Protein AF-A0A379C3P7-F1 (afdb_monomer)

Solvent-ac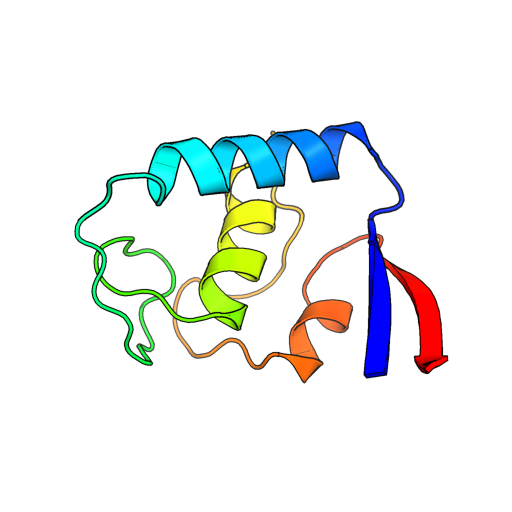cessible surface area (backbone atoms only — not comparable to full-atom values): 4949 Å² total; per-residue (Å²): 87,82,42,72,42,59,75,47,65,66,49,50,49,30,12,50,52,38,41,45,73,66,52,61,92,46,87,46,42,85,43,94,58,46,57,57,73,57,73,60,47,36,40,80,39,47,50,57,46,42,14,31,33,69,30,28,101,56,69,38,36,63,81,72,58,60,47,79,59,53,72,84,51,44,70,81,33,33,58,67,58,39,81,75,50,72,101

Mean predicted aligned error: 4.54 Å

InterPro domains:
  IPR038765 Papain-like cysteine peptidase superfamily [SSF54001] (2-56)

Foldseek 3Di:
DWDKDAPDPLLVVLLVVVLCVLPVVDCADDDWFQQLPDSNHDYDQSSSQVSQQPRDPHRQFDDDSGGGGDPVCSVVGGHRMDTDDDD

Radius of gyration: 12.55 Å; Cα contacts (8 Å, |Δi|>4): 135; chains: 1; bounding box: 29×31×26 Å

Secondary structure (DSSP, 8-state):
-EEEEES-HHHHHHHHHHHHHHHTT---EE---SBSS-SSEE-HHHHHHHHHHHSSSS--B-S-SBS---TTTHHHHBTTEEEEEE-

Nearest PDB structures (foldseek):
  2if6-assembly2_B  TM=6.787E-01  e=4.764E-02  Escherichia coli O157:H7

pLDDT: mean 88.1, std 5.52, range [57.03, 95.19]

Organism: NCBI:txid33031

Sequence (87 aa):
MKVYRHNSSTVANAAANWAVNTYSGSNAEYKITGNLASTDVTYCSKLVWQAYYYGPSSHQANGPTIGYRLPYDLPDTIHSLSYKHTY

Structure (mmCIF, N/CA/C/O backbone):
data_AF-A0A379C3P7-F1
#
_entry.id   AF-A0A379C3P7-F1
#
loop_
_atom_site.group_PDB
_atom_site.id
_atom_site.type_symbol
_atom_site.label_atom_id
_atom_site.label_alt_id
_atom_site.label_comp_id
_atom_site.label_asym_id
_atom_site.label_entity_id
_atom_site.label_seq_id
_atom_site.pdbx_PDB_ins_code
_atom_site.Cartn_x
_atom_site.Cartn_y
_atom_site.Cartn_z
_atom_site.occupancy
_atom_site.B_iso_or_equiv
_atom_site.auth_seq_id
_atom_site.auth_comp_id
_atom_site.auth_asym_id
_atom_site.auth_atom_id
_atom_site.pdbx_PDB_model_num
ATOM 1 N N . MET A 1 1 ? -0.661 -19.777 5.321 1.00 72.94 1 MET A N 1
ATOM 2 C CA . MET A 1 1 ? -0.425 -18.305 5.242 1.00 72.94 1 MET A CA 1
ATOM 3 C C . MET A 1 1 ? 0.583 -18.019 4.137 1.00 72.94 1 MET A C 1
ATOM 5 O O . MET A 1 1 ? 1.631 -18.638 4.172 1.00 72.94 1 MET A O 1
ATOM 9 N N . LYS A 1 2 ? 0.307 -17.117 3.182 1.00 84.19 2 LYS A N 1
ATOM 10 C CA . LYS A 1 2 ? 1.250 -16.774 2.093 1.00 84.19 2 LYS A CA 1
ATOM 11 C C . LYS A 1 2 ? 2.020 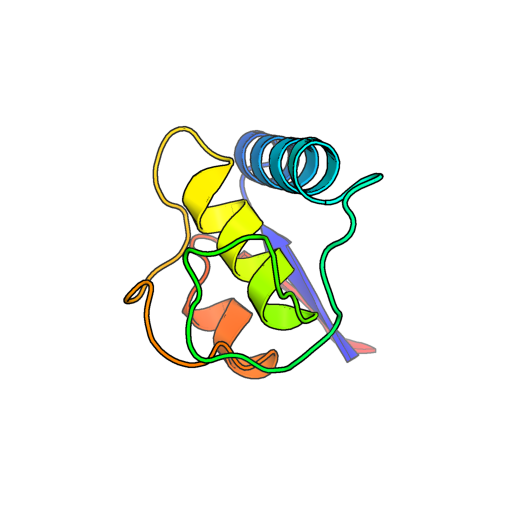-15.491 2.418 1.00 84.19 2 LYS A C 1
ATOM 13 O O . LYS A 1 2 ? 1.409 -14.518 2.853 1.00 84.19 2 LYS A O 1
ATOM 18 N N . VAL A 1 3 ? 3.331 -15.474 2.178 1.00 85.38 3 VAL A N 1
ATOM 19 C CA . VAL A 1 3 ? 4.195 -14.297 2.375 1.00 85.38 3 VAL A CA 1
ATOM 20 C C . VAL A 1 3 ? 4.740 -13.814 1.036 1.00 85.38 3 VAL A C 1
ATOM 22 O O . VAL A 1 3 ? 5.343 -14.585 0.286 1.00 85.38 3 VAL A O 1
ATOM 25 N N . TYR A 1 4 ? 4.572 -12.521 0.770 1.00 87.94 4 TYR A N 1
ATOM 26 C CA . TYR A 1 4 ? 5.082 -11.829 -0.412 1.00 87.94 4 TYR A CA 1
ATOM 27 C C . TYR A 1 4 ? 6.057 -10.735 0.020 1.00 87.94 4 TYR A C 1
ATOM 29 O O . TYR A 1 4 ? 5.866 -10.099 1.058 1.00 87.94 4 TYR A O 1
ATOM 37 N N . ARG A 1 5 ? 7.110 -10.508 -0.768 1.00 88.06 5 ARG A N 1
ATOM 38 C CA . ARG A 1 5 ? 8.085 -9.440 -0.523 1.00 88.06 5 ARG A CA 1
ATOM 39 C C . ARG A 1 5 ? 8.360 -8.688 -1.814 1.00 88.06 5 ARG A C 1
ATOM 41 O O . ARG A 1 5 ? 8.573 -9.312 -2.850 1.00 88.06 5 ARG A O 1
ATOM 48 N N . HIS A 1 6 ? 8.383 -7.363 -1.732 1.00 89.69 6 HIS A N 1
ATOM 49 C CA . HIS A 1 6 ? 8.772 -6.519 -2.852 1.00 89.69 6 HIS A CA 1
ATOM 50 C C . HIS A 1 6 ? 10.254 -6.723 -3.191 1.00 89.69 6 HIS A C 1
ATOM 52 O O . HIS A 1 6 ? 11.091 -6.834 -2.291 1.00 89.69 6 HIS A O 1
ATOM 58 N N . ASN A 1 7 ? 10.583 -6.782 -4.482 1.00 90.44 7 ASN A N 1
ATOM 59 C CA . ASN A 1 7 ? 11.948 -7.058 -4.939 1.00 90.44 7 ASN A CA 1
ATOM 60 C C . ASN A 1 7 ? 12.913 -5.887 -4.688 1.00 90.44 7 ASN A C 1
ATOM 62 O O . ASN A 1 7 ? 14.101 -6.107 -4.473 1.00 90.44 7 ASN A O 1
ATOM 66 N N . SER A 1 8 ? 12.407 -4.651 -4.676 1.00 92.00 8 SER A N 1
ATOM 67 C CA . SER A 1 8 ? 13.182 -3.457 -4.316 1.00 92.00 8 SER A CA 1
ATOM 68 C C . SER A 1 8 ? 12.980 -3.095 -2.846 1.00 92.00 8 SER A C 1
ATOM 70 O O . SER A 1 8 ? 11.862 -2.770 -2.432 1.00 92.00 8 SER A O 1
ATOM 72 N N . SER A 1 9 ? 14.070 -3.113 -2.076 1.00 89.88 9 SER A N 1
ATOM 73 C CA . SER A 1 9 ? 14.101 -2.679 -0.675 1.00 89.88 9 SER A CA 1
ATOM 74 C C . SER A 1 9 ? 13.841 -1.180 -0.525 1.00 89.88 9 SER A C 1
ATOM 76 O O . SER A 1 9 ? 13.195 -0.774 0.436 1.00 89.88 9 SER A O 1
ATOM 78 N N . THR A 1 10 ? 14.270 -0.362 -1.489 1.00 92.50 10 THR A N 1
ATOM 79 C CA . THR A 1 10 ? 14.027 1.087 -1.500 1.00 92.50 10 THR A CA 1
ATOM 80 C C . THR A 1 10 ? 12.537 1.404 -1.581 1.00 92.50 10 THR A C 1
ATOM 82 O O . THR A 1 10 ? 12.034 2.191 -0.785 1.00 92.50 10 THR A O 1
ATOM 85 N N . VAL A 1 11 ? 11.815 0.745 -2.494 1.00 93.06 11 VAL A N 1
ATOM 86 C CA . VAL A 1 11 ? 10.356 0.897 -2.628 1.00 93.06 11 VAL A CA 1
ATOM 87 C C . VAL A 1 11 ? 9.644 0.430 -1.363 1.00 93.06 11 VAL A C 1
ATOM 89 O O . VAL A 1 11 ? 8.782 1.138 -0.850 1.00 93.06 11 VAL A O 1
ATOM 92 N N . ALA A 1 12 ? 10.023 -0.739 -0.838 1.00 91.81 12 ALA A N 1
ATOM 93 C CA . ALA A 1 12 ? 9.428 -1.274 0.382 1.00 91.81 12 ALA A CA 1
ATOM 94 C C . ALA A 1 12 ? 9.623 -0.325 1.578 1.00 91.81 12 ALA A C 1
ATOM 96 O O . ALA A 1 12 ? 8.695 -0.118 2.356 1.00 91.81 12 ALA A O 1
ATOM 97 N N . ASN A 1 13 ? 10.807 0.281 1.702 1.00 94.56 13 ASN A N 1
ATOM 98 C CA . ASN A 1 13 ? 11.103 1.244 2.758 1.00 94.56 13 ASN A CA 1
ATOM 99 C C . ASN A 1 13 ? 10.310 2.549 2.573 1.00 94.56 13 ASN A C 1
ATOM 101 O O . ASN A 1 13 ? 9.726 3.055 3.524 1.00 94.56 13 ASN A O 1
ATOM 105 N N . ALA A 1 14 ?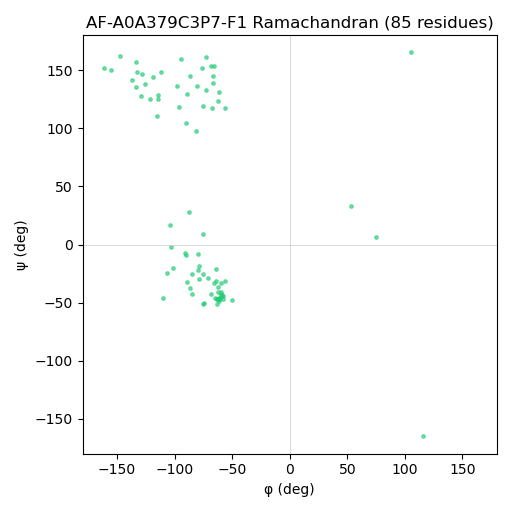 10.211 3.067 1.345 1.00 94.56 14 ALA A N 1
ATOM 106 C CA . ALA A 1 14 ? 9.399 4.249 1.053 1.00 94.56 14 ALA A CA 1
ATOM 107 C C . ALA A 1 14 ? 7.914 4.029 1.392 1.00 94.56 14 ALA A C 1
ATOM 109 O O . ALA A 1 14 ? 7.303 4.862 2.060 1.00 94.56 14 ALA A O 1
ATOM 110 N N . ALA A 1 15 ? 7.362 2.874 1.009 1.00 93.50 15 ALA A N 1
ATOM 111 C CA . ALA A 1 15 ? 6.001 2.483 1.359 1.00 93.50 15 ALA A CA 1
ATOM 112 C C . ALA A 1 15 ? 5.804 2.397 2.883 1.00 93.50 15 ALA A C 1
ATOM 114 O O . ALA A 1 15 ? 4.832 2.933 3.415 1.00 93.50 15 ALA A O 1
ATOM 115 N N . ALA A 1 16 ? 6.747 1.779 3.602 1.00 93.81 16 ALA A N 1
ATOM 116 C CA . ALA A 1 16 ? 6.699 1.689 5.060 1.00 93.81 16 ALA A CA 1
ATOM 117 C C . ALA A 1 16 ? 6.735 3.073 5.731 1.00 93.81 16 ALA A C 1
ATOM 119 O O . ALA A 1 16 ? 5.902 3.357 6.590 1.00 93.81 16 ALA A O 1
ATOM 120 N N . ASN A 1 17 ? 7.647 3.951 5.305 1.00 95.19 17 ASN A N 1
ATOM 121 C CA . ASN A 1 17 ? 7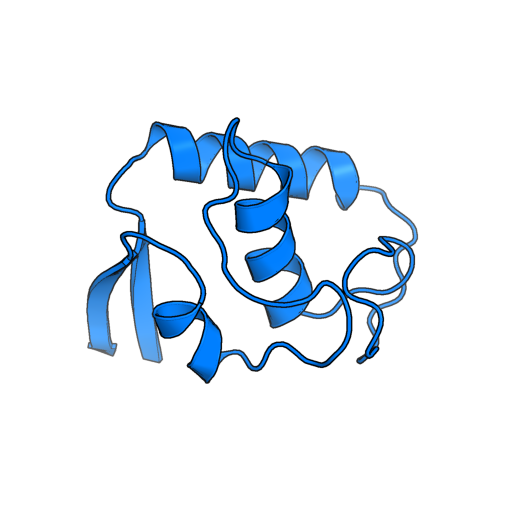.766 5.305 5.847 1.00 95.19 17 ASN A CA 1
ATOM 122 C C . ASN A 1 17 ? 6.501 6.127 5.601 1.00 95.19 17 ASN A C 1
ATOM 124 O O . ASN A 1 17 ? 6.042 6.825 6.502 1.00 95.19 17 ASN A O 1
ATOM 128 N N . TRP A 1 18 ? 5.906 6.015 4.412 1.00 94.94 18 TRP A N 1
ATOM 129 C CA . TRP A 1 18 ? 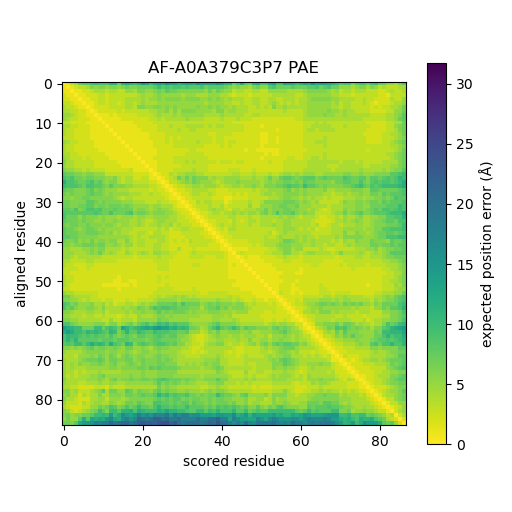4.635 6.668 4.122 1.00 94.94 18 TRP A CA 1
ATOM 130 C C . TRP A 1 18 ? 3.525 6.169 5.047 1.00 94.94 18 TRP A C 1
ATOM 132 O O . TRP A 1 18 ? 2.853 6.974 5.681 1.00 94.94 18 TRP A O 1
ATOM 142 N N . ALA A 1 19 ? 3.382 4.849 5.206 1.00 94.19 19 ALA A N 1
ATOM 143 C CA . ALA A 1 19 ? 2.351 4.276 6.067 1.00 94.19 19 ALA A CA 1
ATOM 144 C C . ALA A 1 19 ? 2.489 4.739 7.524 1.00 94.19 19 ALA A C 1
ATOM 146 O O . ALA A 1 19 ? 1.493 5.093 8.151 1.00 94.19 19 ALA A O 1
ATOM 147 N N . VAL A 1 20 ? 3.718 4.777 8.047 1.00 93.69 20 VAL A N 1
ATOM 148 C CA . VAL A 1 20 ? 3.996 5.293 9.391 1.00 93.69 20 VAL A CA 1
ATOM 149 C C . VAL A 1 20 ? 3.645 6.776 9.475 1.00 93.69 20 VAL A C 1
ATOM 151 O O . VAL A 1 20 ? 2.871 7.153 10.344 1.00 93.69 20 VAL A O 1
ATOM 154 N N . ASN A 1 21 ? 4.127 7.613 8.559 1.00 93.19 21 ASN A N 1
ATOM 155 C CA . ASN A 1 21 ? 3.876 9.056 8.609 1.00 93.19 21 ASN A CA 1
ATOM 156 C C . ASN A 1 21 ? 2.393 9.423 8.447 1.00 93.19 21 ASN A C 1
ATOM 158 O O . 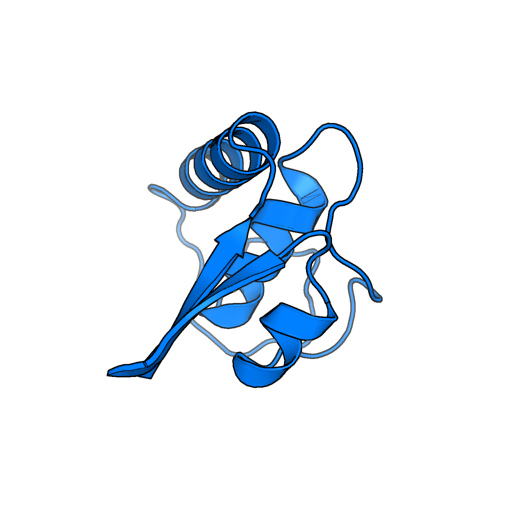ASN A 1 21 ? 1.948 10.423 9.002 1.00 93.19 21 ASN A O 1
ATOM 162 N N . THR A 1 22 ? 1.630 8.639 7.684 1.00 92.50 22 THR A N 1
ATOM 163 C CA . THR A 1 22 ? 0.209 8.900 7.429 1.00 92.50 22 THR A CA 1
ATOM 164 C C . THR A 1 22 ? -0.694 8.346 8.524 1.00 92.50 22 THR A C 1
ATOM 166 O O . THR A 1 22 ? -1.646 9.018 8.914 1.00 92.50 22 THR A O 1
ATOM 169 N N . TYR A 1 23 ? -0.428 7.129 9.011 1.00 90.56 23 TYR A N 1
ATOM 170 C CA . TYR A 1 23 ? -1.348 6.428 9.910 1.00 90.56 23 TYR A CA 1
ATOM 171 C C . TYR A 1 23 ? -0.886 6.361 11.366 1.00 90.56 23 TYR A C 1
ATOM 173 O O . TYR A 1 23 ? -1.733 6.244 12.257 1.00 90.56 23 TYR A O 1
ATOM 181 N N . SER A 1 24 ? 0.417 6.446 11.645 1.00 89.88 24 SER A N 1
ATOM 182 C CA . SER A 1 24 ? 0.921 6.404 13.020 1.00 89.88 24 SER A CA 1
ATOM 183 C C . SER A 1 24 ? 0.485 7.656 13.776 1.00 89.88 24 SER A C 1
ATOM 185 O O . SER A 1 24 ? 0.843 8.770 13.411 1.00 89.88 24 SER A O 1
ATOM 187 N N . GLY A 1 25 ? -0.304 7.472 14.835 1.00 86.69 25 GLY A N 1
ATOM 188 C CA . GLY A 1 25 ? -0.895 8.581 15.591 1.00 86.69 25 GLY A CA 1
ATOM 189 C C . GLY A 1 25 ? -2.065 9.277 14.886 1.00 86.69 25 GLY A C 1
ATOM 190 O O . GLY A 1 25 ? -2.556 10.284 15.389 1.00 86.69 25 GLY A O 1
ATOM 191 N N . SER A 1 26 ? -2.529 8.753 13.746 1.00 88.44 26 SER A N 1
ATOM 192 C CA . SER A 1 26 ? -3.739 9.248 13.086 1.00 88.44 26 SER A CA 1
ATOM 193 C C . SER A 1 26 ? -5.002 8.771 13.809 1.00 88.44 26 SER A C 1
ATOM 195 O O . SER A 1 26 ? -5.029 7.683 14.385 1.00 88.44 26 SER A O 1
ATOM 197 N N . ASN A 1 27 ? -6.079 9.551 13.707 1.00 90.25 27 ASN A N 1
ATOM 198 C CA . ASN A 1 27 ? -7.415 9.162 14.172 1.00 90.25 27 ASN A CA 1
ATOM 199 C C . ASN A 1 27 ? -8.200 8.395 13.093 1.00 90.25 27 ASN A C 1
ATOM 201 O O . ASN A 1 27 ? -9.425 8.494 13.041 1.00 90.25 27 ASN A O 1
ATOM 205 N N . ALA A 1 28 ? -7.507 7.688 12.194 1.00 88.88 28 ALA A N 1
ATOM 206 C CA . ALA A 1 28 ? -8.159 6.971 11.109 1.00 88.88 28 ALA A CA 1
ATOM 207 C C . ALA A 1 28 ? -9.097 5.885 11.665 1.00 88.88 28 ALA A C 1
ATOM 209 O O . ALA A 1 28 ? -8.674 4.997 12.408 1.00 88.88 28 ALA A O 1
ATOM 210 N N . GLU A 1 29 ? -10.373 5.934 11.287 1.00 92.38 29 GLU A N 1
ATOM 211 C CA . GLU A 1 29 ? -11.373 4.953 11.698 1.00 92.38 29 GLU A CA 1
ATOM 212 C C . GLU A 1 29 ? -11.131 3.626 10.970 1.00 92.38 29 GLU A C 1
ATOM 214 O O . GLU A 1 29 ? -10.960 3.587 9.748 1.00 92.38 29 GLU A O 1
ATOM 219 N N . TYR A 1 30 ? -11.145 2.509 11.697 1.00 88.88 30 TYR A N 1
ATOM 220 C CA . TYR A 1 30 ? -11.000 1.196 11.077 1.00 88.88 30 TYR A CA 1
ATOM 221 C C . TYR A 1 30 ? -12.335 0.710 10.495 1.00 88.88 30 TYR A C 1
ATOM 223 O O . TYR A 1 30 ? -13.177 0.170 11.214 1.00 88.88 30 TYR A O 1
ATOM 231 N N . LYS A 1 31 ? -12.541 0.890 9.184 1.00 90.00 31 LYS A N 1
ATOM 232 C CA . LYS A 1 31 ? -13.782 0.511 8.490 1.00 90.00 31 LYS A CA 1
ATOM 233 C C . LYS A 1 31 ? -13.549 0.247 7.002 1.00 90.00 31 LYS A C 1
ATOM 235 O O . LYS A 1 31 ? -12.677 0.829 6.359 1.00 90.00 31 LYS A O 1
ATOM 240 N N . ILE A 1 32 ? -14.362 -0.636 6.427 1.00 86.75 32 ILE A N 1
ATOM 241 C CA . ILE A 1 32 ? -14.329 -0.924 4.989 1.00 86.75 32 ILE A CA 1
ATOM 242 C C . ILE A 1 32 ? -14.999 0.234 4.242 1.00 86.75 32 ILE A C 1
ATOM 244 O O . ILE A 1 32 ? -16.181 0.514 4.434 1.00 86.75 32 ILE A O 1
ATOM 248 N N . THR A 1 33 ? -14.240 0.896 3.372 1.00 89.00 33 THR A N 1
ATOM 249 C CA . THR A 1 33 ? -14.711 2.008 2.538 1.00 89.00 33 THR A CA 1
ATOM 250 C C . THR A 1 33 ? -14.277 1.823 1.089 1.00 89.00 33 THR A C 1
ATOM 252 O O . THR A 1 33 ? -13.211 1.266 0.818 1.00 89.00 33 THR A O 1
ATOM 255 N N . GLY A 1 34 ? -15.107 2.312 0.165 1.00 86.62 34 GLY A N 1
ATOM 256 C CA . GLY A 1 34 ? -14.795 2.372 -1.261 1.00 86.62 34 GLY A CA 1
ATOM 257 C C . GLY A 1 34 ? -13.893 3.553 -1.637 1.00 86.62 34 GLY A C 1
ATOM 258 O O . GLY A 1 34 ? -13.461 3.658 -2.779 1.00 86.62 34 GLY A O 1
ATOM 259 N N . ASN A 1 35 ? -13.621 4.475 -0.710 1.00 87.38 35 ASN A N 1
ATOM 260 C CA . ASN A 1 35 ? -12.731 5.603 -0.963 1.00 87.38 35 ASN A CA 1
ATOM 261 C C . ASN A 1 35 ? -11.294 5.206 -0.600 1.00 87.38 35 ASN A C 1
ATOM 263 O O . ASN A 1 35 ? -10.963 5.135 0.582 1.00 87.38 35 ASN A O 1
ATOM 267 N N . LEU A 1 36 ? -10.443 4.942 -1.595 1.00 85.38 36 LEU A N 1
ATOM 268 C CA . LEU A 1 36 ? -9.040 4.550 -1.397 1.00 85.38 36 LEU A CA 1
ATOM 269 C C . LEU A 1 36 ? -8.086 5.754 -1.367 1.00 85.38 36 LEU A C 1
ATOM 271 O O . LEU A 1 36 ? -6.912 5.569 -1.064 1.00 85.38 36 LEU A O 1
ATOM 275 N N . ALA A 1 37 ? -8.558 6.966 -1.667 1.00 86.12 37 ALA A N 1
ATOM 276 C CA . ALA A 1 37 ? -7.752 8.186 -1.592 1.00 86.12 37 ALA A CA 1
ATOM 277 C C . ALA A 1 37 ? -7.760 8.808 -0.187 1.00 86.12 37 ALA A C 1
ATOM 279 O O . ALA A 1 37 ? -6.735 9.308 0.263 1.00 86.12 37 ALA A O 1
ATOM 280 N N . SER A 1 38 ? -8.896 8.762 0.518 1.00 88.31 38 SER A N 1
ATOM 281 C CA . SER A 1 38 ? -9.004 9.308 1.880 1.00 88.31 38 SER A CA 1
ATOM 282 C C . SER A 1 38 ? -8.155 8.507 2.874 1.00 88.31 38 SER A C 1
ATOM 284 O O . SER A 1 38 ? -8.036 7.283 2.767 1.00 88.31 38 SER A O 1
ATOM 286 N N . THR A 1 39 ? -7.590 9.197 3.859 1.00 89.12 39 THR A N 1
ATOM 287 C CA . THR A 1 39 ? -6.824 8.625 4.978 1.00 89.12 39 THR A CA 1
ATOM 288 C C . THR A 1 39 ? -7.626 8.580 6.281 1.00 89.12 39 THR A C 1
ATOM 290 O O . THR A 1 39 ? -7.138 8.056 7.273 1.00 89.12 39 THR A O 1
ATOM 293 N N . ASP A 1 40 ? -8.863 9.087 6.284 1.00 88.81 40 ASP A N 1
ATOM 294 C CA . ASP A 1 40 ? -9.708 9.188 7.486 1.00 88.81 40 ASP A CA 1
ATOM 295 C C . ASP A 1 40 ? -10.296 7.841 7.902 1.00 88.81 40 ASP A C 1
ATOM 297 O O . ASP A 1 40 ? -10.634 7.627 9.059 1.00 88.81 40 ASP A O 1
ATOM 301 N N . VAL A 1 41 ? -10.434 6.927 6.942 1.00 88.94 41 VAL A N 1
ATOM 302 C CA . VAL A 1 41 ? -10.970 5.584 7.152 1.00 88.94 41 VAL A CA 1
ATOM 303 C C . VAL A 1 41 ? -10.007 4.581 6.546 1.00 88.94 41 VAL A C 1
ATOM 305 O O . VAL A 1 41 ? -9.675 4.692 5.367 1.00 88.94 41 VAL A O 1
ATOM 308 N N . THR A 1 42 ? -9.585 3.570 7.293 1.00 90.38 42 THR A N 1
ATOM 309 C CA . THR A 1 42 ? -8.610 2.583 6.824 1.00 90.38 42 THR A CA 1
ATOM 310 C C . THR A 1 42 ? -9.032 1.151 7.135 1.00 90.38 42 THR A C 1
ATOM 312 O O . THR A 1 42 ? -9.835 0.888 8.022 1.00 90.38 42 THR A O 1
ATOM 315 N N . TYR A 1 43 ? -8.501 0.207 6.367 1.00 90.19 43 TYR A N 1
ATOM 316 C CA . TYR A 1 43 ? -8.614 -1.225 6.627 1.00 90.19 43 TYR A CA 1
ATOM 317 C C . TYR A 1 43 ? -7.344 -1.920 6.138 1.00 90.19 43 TYR A C 1
ATOM 319 O O . TYR A 1 43 ? -6.573 -1.355 5.356 1.00 90.19 43 TYR A O 1
ATOM 327 N N . CYS A 1 44 ? -7.112 -3.145 6.608 1.00 87.25 44 CYS A N 1
ATOM 328 C CA . CYS A 1 44 ? -5.830 -3.843 6.477 1.00 87.25 44 CYS A CA 1
ATOM 329 C C . CYS A 1 44 ? -5.267 -3.865 5.046 1.00 87.25 44 CYS A C 1
ATOM 331 O O . CYS A 1 44 ? -4.108 -3.513 4.844 1.00 87.25 44 CYS A O 1
ATOM 333 N N . SER A 1 45 ? -6.069 -4.215 4.042 1.00 89.69 45 SER A N 1
ATOM 334 C CA . SER A 1 45 ? -5.607 -4.261 2.651 1.00 89.69 45 SER A CA 1
ATOM 335 C C . SER A 1 45 ? -5.535 -2.892 1.968 1.00 89.69 45 SER A C 1
ATOM 337 O O . SER A 1 45 ? -4.663 -2.689 1.125 1.00 89.69 45 SER A O 1
ATOM 339 N N . LYS A 1 46 ? -6.375 -1.922 2.353 1.00 91.00 46 LYS A N 1
ATOM 340 C CA . LYS A 1 46 ? -6.280 -0.542 1.846 1.00 91.00 46 LYS A CA 1
ATOM 341 C C . LYS A 1 46 ? -4.980 0.129 2.271 1.00 91.00 46 LYS A C 1
ATOM 343 O O . LYS A 1 46 ? -4.322 0.722 1.423 1.00 91.00 46 LYS A O 1
ATOM 348 N N . LEU A 1 47 ? -4.603 0.009 3.544 1.00 92.00 47 LEU A N 1
ATOM 349 C CA . LEU A 1 47 ? -3.378 0.613 4.070 1.00 92.00 47 LEU A CA 1
ATOM 350 C C . LEU A 1 47 ? -2.150 0.114 3.306 1.00 92.00 47 LEU A C 1
ATOM 352 O O . LEU A 1 47 ? -1.327 0.914 2.868 1.00 92.00 47 LEU A O 1
ATOM 356 N N . VAL A 1 48 ? -2.062 -1.203 3.091 1.00 92.38 48 VAL A N 1
ATOM 357 C CA . VAL A 1 48 ? -0.961 -1.814 2.336 1.00 92.38 48 VAL A CA 1
ATOM 358 C C . VAL A 1 48 ? -0.941 -1.306 0.895 1.00 92.38 48 VAL A C 1
ATOM 360 O O . VAL A 1 48 ? 0.109 -0.891 0.417 1.00 92.38 48 VAL A O 1
ATOM 363 N N . TRP A 1 49 ? -2.086 -1.283 0.207 1.00 93.12 49 TRP A N 1
ATOM 364 C CA . TRP A 1 49 ? -2.158 -0.776 -1.166 1.00 93.12 49 TRP A CA 1
ATOM 365 C C . TRP A 1 49 ? -1.757 0.706 -1.260 1.00 93.12 49 TRP A C 1
ATOM 367 O O . TR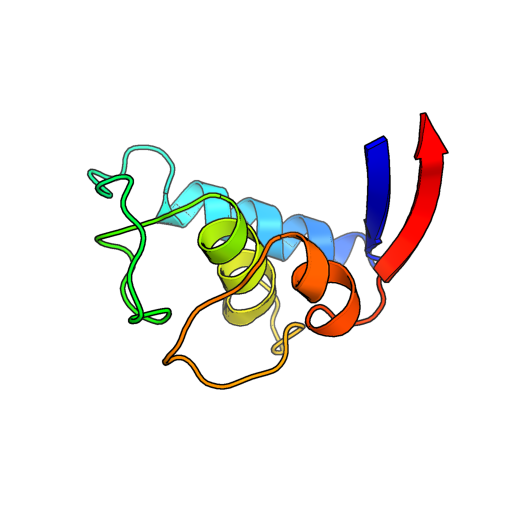P A 1 49 ? -0.929 1.061 -2.096 1.00 93.12 49 TRP A O 1
ATOM 377 N N . GLN A 1 50 ? -2.279 1.562 -0.374 1.00 93.19 50 GLN A N 1
ATOM 378 C CA . GLN A 1 50 ? -1.966 2.994 -0.362 1.00 93.19 50 GLN A CA 1
ATOM 379 C C . GLN A 1 50 ? -0.485 3.260 -0.090 1.00 93.19 50 GLN A C 1
ATOM 381 O O . GLN A 1 50 ? 0.088 4.150 -0.710 1.00 93.19 50 GLN A O 1
ATOM 386 N N . ALA A 1 51 ? 0.149 2.463 0.772 1.00 94.31 51 ALA A N 1
ATOM 387 C CA . ALA A 1 51 ? 1.575 2.575 1.048 1.00 94.31 51 ALA A CA 1
ATOM 388 C C . ALA A 1 51 ? 2.425 2.412 -0.220 1.00 94.31 51 ALA A C 1
ATOM 390 O O . ALA A 1 51 ? 3.322 3.215 -0.461 1.00 94.31 51 ALA A O 1
ATOM 391 N N . TYR A 1 52 ? 2.117 1.424 -1.064 1.00 93.06 52 TYR A N 1
ATOM 392 C CA . TYR A 1 52 ? 2.817 1.214 -2.339 1.00 93.06 52 TYR A CA 1
ATOM 393 C C . TYR A 1 52 ? 2.355 2.157 -3.457 1.00 93.06 52 TYR A C 1
ATOM 395 O O . TYR A 1 52 ? 3.103 2.389 -4.407 1.00 93.06 52 TYR A O 1
ATOM 403 N N . TYR A 1 53 ? 1.147 2.709 -3.354 1.00 93.25 53 TYR A N 1
ATOM 404 C CA . TYR A 1 53 ? 0.643 3.694 -4.302 1.00 93.25 53 TYR A CA 1
ATOM 405 C C . TYR A 1 53 ? 1.291 5.072 -4.078 1.00 93.25 53 TYR A C 1
ATOM 407 O O . TYR A 1 53 ? 1.838 5.639 -5.016 1.00 93.25 53 TYR A O 1
ATOM 415 N N . TYR A 1 54 ? 1.277 5.588 -2.845 1.00 92.81 54 TYR A N 1
ATOM 416 C CA . TYR A 1 54 ? 1.676 6.966 -2.524 1.00 92.81 54 TYR A CA 1
ATOM 417 C C . TYR A 1 54 ? 3.078 7.119 -1.923 1.00 92.81 54 TYR A C 1
ATOM 419 O O . TYR A 1 54 ? 3.617 8.223 -1.930 1.00 92.81 54 TYR A O 1
ATOM 427 N N . GLY A 1 55 ? 3.657 6.059 -1.355 1.00 92.56 55 GLY A N 1
ATOM 428 C CA . GLY A 1 55 ? 4.952 6.153 -0.678 1.00 92.56 55 GLY A CA 1
ATOM 429 C C . GLY A 1 55 ? 6.161 6.271 -1.612 1.00 92.56 55 GLY A C 1
ATOM 430 O O . GLY A 1 55 ? 7.002 7.145 -1.397 1.00 92.56 55 GLY A O 1
ATOM 431 N N . PRO A 1 56 ? 6.309 5.400 -2.626 1.00 92.38 56 PRO A N 1
ATOM 432 C CA . PRO A 1 56 ? 7.429 5.459 -3.561 1.00 92.38 56 PRO A CA 1
ATOM 433 C C . PRO A 1 56 ? 7.311 6.642 -4.536 1.00 92.38 56 PRO A C 1
ATOM 435 O O . PRO A 1 56 ? 6.231 7.176 -4.764 1.00 92.38 56 PRO A O 1
ATOM 438 N N . SER A 1 57 ? 8.425 7.024 -5.171 1.00 87.00 57 SER A N 1
ATOM 439 C CA . SER A 1 57 ? 8.469 8.137 -6.138 1.00 87.00 57 SER A CA 1
ATOM 440 C C . SER A 1 57 ? 7.630 7.909 -7.402 1.00 87.00 57 SER A C 1
ATOM 442 O O . SER A 1 57 ? 7.268 8.864 -8.085 1.00 87.00 57 SER A O 1
ATOM 444 N N . SER A 1 58 ? 7.321 6.654 -7.720 1.00 88.69 58 SER A N 1
ATOM 445 C CA . SER A 1 58 ? 6.375 6.257 -8.759 1.00 88.69 58 SER A CA 1
ATOM 446 C C . SER A 1 58 ? 5.368 5.273 -8.178 1.00 88.69 58 SER A C 1
ATOM 448 O O . SER A 1 58 ? 5.722 4.465 -7.323 1.00 88.69 58 SER A O 1
ATOM 450 N N . HIS A 1 59 ? 4.123 5.306 -8.654 1.00 88.88 59 HIS A N 1
ATOM 451 C CA . HIS A 1 59 ? 3.089 4.375 -8.201 1.00 88.88 59 HIS A CA 1
ATOM 452 C C . HIS A 1 59 ? 3.545 2.922 -8.417 1.00 88.88 59 HIS A C 1
ATOM 454 O O . HIS A 1 59 ? 3.764 2.507 -9.555 1.00 88.88 59 HIS A O 1
ATOM 460 N N . GLN A 1 60 ? 3.679 2.153 -7.331 1.00 90.88 60 GLN A N 1
ATOM 461 C CA . GLN A 1 60 ? 4.018 0.719 -7.356 1.00 90.88 60 GLN A CA 1
ATOM 462 C C . GLN A 1 60 ? 2.792 -0.158 -7.076 1.00 90.88 60 GLN A C 1
ATOM 464 O O . GLN A 1 60 ? 2.915 -1.333 -6.735 1.00 90.88 60 GLN A O 1
ATOM 469 N N . ALA A 1 61 ? 1.596 0.415 -7.198 1.00 88.69 61 ALA A N 1
ATOM 470 C CA . ALA A 1 61 ? 0.336 -0.292 -7.091 1.00 88.69 61 ALA A CA 1
ATOM 471 C C . ALA A 1 61 ? -0.628 0.180 -8.185 1.00 88.69 61 ALA A C 1
ATOM 473 O O . ALA A 1 61 ? -0.685 1.363 -8.515 1.00 88.69 61 ALA A O 1
ATOM 474 N N . ASN A 1 62 ? -1.389 -0.755 -8.745 1.00 84.38 62 ASN A N 1
ATOM 475 C CA . ASN A 1 62 ? -2.349 -0.510 -9.813 1.00 84.38 62 ASN A CA 1
ATOM 476 C C . ASN A 1 62 ? -3.768 -0.267 -9.290 1.00 84.38 62 ASN A C 1
ATOM 478 O O . ASN A 1 62 ? -4.158 -0.719 -8.208 1.00 84.38 62 ASN A O 1
ATOM 482 N N . GLY A 1 63 ? -4.568 0.363 -10.150 1.00 79.50 63 GLY A N 1
ATOM 483 C CA . GLY A 1 63 ? -6.020 0.434 -10.043 1.00 79.50 63 GLY A CA 1
ATOM 484 C C . GLY A 1 63 ? -6.552 1.794 -9.581 1.00 79.50 63 GLY A C 1
ATOM 485 O O . GLY A 1 63 ? -5.798 2.631 -9.090 1.00 79.50 63 GLY A O 1
ATOM 486 N N . PRO A 1 64 ? -7.866 2.021 -9.735 1.00 82.19 64 PRO A N 1
ATOM 487 C CA . PRO A 1 64 ? -8.500 3.290 -9.393 1.00 82.19 64 PRO A CA 1
ATOM 488 C C . PRO A 1 64 ? -8.449 3.559 -7.886 1.00 82.19 64 PRO A C 1
ATOM 490 O O . PRO A 1 64 ? -8.480 2.628 -7.082 1.00 82.19 64 PRO A O 1
ATOM 493 N N . THR A 1 65 ? -8.471 4.834 -7.499 1.00 83.12 65 THR A N 1
ATOM 494 C CA . THR A 1 65 ? -8.585 5.288 -6.099 1.00 83.12 65 THR A CA 1
ATOM 495 C C . THR A 1 65 ? -10.007 5.155 -5.527 1.00 83.12 65 THR A C 1
ATOM 497 O O . THR A 1 65 ? -10.297 5.626 -4.426 1.00 83.12 65 THR A O 1
ATOM 500 N N . ILE A 1 66 ? -10.898 4.490 -6.265 1.00 83.00 66 ILE A N 1
ATOM 501 C CA . ILE A 1 66 ? -12.282 4.192 -5.898 1.00 83.00 66 ILE A CA 1
ATOM 502 C C . ILE A 1 66 ? -12.495 2.679 -6.021 1.00 83.00 66 ILE A C 1
ATOM 504 O O . ILE A 1 66 ? -12.036 2.056 -6.978 1.00 83.00 66 ILE A O 1
ATOM 508 N N . GLY A 1 67 ? -13.198 2.096 -5.055 1.00 86.00 67 GLY A N 1
ATOM 509 C CA . GLY A 1 67 ? -13.493 0.671 -4.957 1.00 86.00 67 GLY A CA 1
ATOM 510 C C . GLY A 1 67 ? -12.859 0.023 -3.729 1.00 86.00 67 GLY A C 1
ATOM 511 O O . GLY A 1 67 ? -12.424 0.691 -2.793 1.00 86.00 67 GLY A O 1
ATOM 512 N N . TYR A 1 68 ? -12.807 -1.304 -3.733 1.00 85.62 68 TYR A N 1
ATOM 513 C CA . TYR A 1 68 ? -12.282 -2.092 -2.621 1.00 85.62 68 TYR A CA 1
ATOM 514 C C . TYR A 1 68 ? -10.981 -2.785 -3.025 1.00 85.62 68 TYR A C 1
ATOM 516 O O . TYR A 1 68 ? -10.770 -3.125 -4.192 1.00 85.62 68 TYR A O 1
ATOM 524 N N . ARG A 1 69 ? -10.086 -2.978 -2.056 1.00 87.38 69 ARG A N 1
ATOM 525 C CA . ARG A 1 69 ? -8.854 -3.751 -2.225 1.00 87.38 69 ARG A CA 1
ATOM 526 C C . ARG A 1 69 ? -8.936 -4.965 -1.339 1.00 87.38 69 ARG A C 1
ATOM 528 O O . ARG A 1 69 ? -8.913 -4.836 -0.120 1.00 87.38 69 ARG A O 1
ATOM 535 N N . LEU A 1 70 ? -9.063 -6.140 -1.929 1.00 85.38 70 LEU A N 1
ATOM 536 C CA . LEU A 1 70 ? -9.168 -7.364 -1.155 1.00 85.38 70 LEU A CA 1
ATOM 537 C C . LEU A 1 70 ? -7.753 -7.879 -0.849 1.00 85.38 70 LEU A C 1
ATOM 539 O O . LEU A 1 70 ? -6.855 -7.708 -1.674 1.00 85.38 70 LEU A O 1
ATOM 543 N N . PRO A 1 71 ? -7.508 -8.489 0.326 1.00 84.69 71 PRO A N 1
ATOM 544 C CA . PRO A 1 71 ? -6.166 -8.936 0.709 1.00 84.69 71 PRO A CA 1
ATOM 545 C C . PRO A 1 71 ? -5.522 -9.901 -0.294 1.00 84.69 71 PRO A C 1
ATOM 547 O O . PRO A 1 71 ? -4.305 -9.907 -0.453 1.00 84.69 71 PRO A O 1
ATOM 550 N N . TYR A 1 72 ? -6.340 -10.705 -0.971 1.00 83.44 72 TYR A N 1
ATOM 551 C CA . TYR A 1 72 ? -5.906 -11.677 -1.971 1.00 83.44 72 TYR A CA 1
ATOM 552 C C . TYR A 1 72 ? -5.589 -11.064 -3.339 1.00 83.44 72 TYR A C 1
ATOM 554 O O . TYR A 1 72 ? -4.826 -11.679 -4.071 1.00 83.44 72 TYR A O 1
ATOM 562 N N . ASP A 1 73 ? -6.073 -9.853 -3.633 1.00 85.06 73 ASP A N 1
ATOM 563 C CA . ASP A 1 73 ? -5.762 -9.122 -4.874 1.00 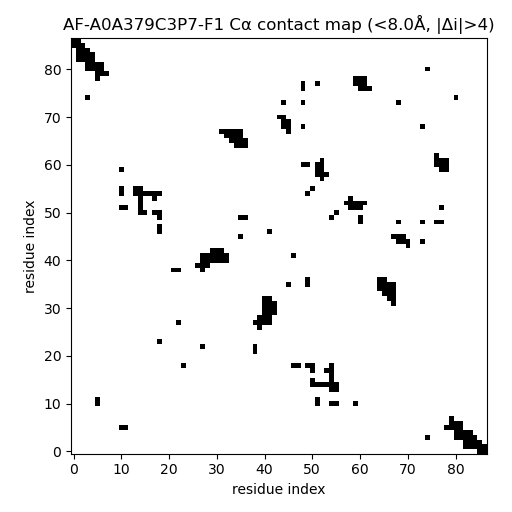85.06 73 ASP A CA 1
ATOM 564 C C . ASP A 1 73 ? -4.511 -8.235 -4.724 1.00 85.06 73 ASP A C 1
ATOM 566 O O . ASP A 1 73 ? -4.013 -7.647 -5.686 1.00 85.06 73 ASP A O 1
ATOM 570 N N . LEU A 1 74 ? -3.982 -8.087 -3.502 1.00 84.94 74 LEU A N 1
ATOM 571 C CA . LEU A 1 74 ? -2.775 -7.292 -3.249 1.00 84.94 74 LEU A CA 1
ATOM 572 C C . LEU A 1 74 ? -1.551 -7.782 -4.036 1.00 84.94 74 LEU A C 1
ATOM 574 O O . LEU A 1 74 ? -0.859 -6.935 -4.600 1.00 84.94 74 LEU A O 1
ATOM 578 N N . PRO A 1 75 ? -1.275 -9.100 -4.120 1.00 84.19 75 PRO A N 1
ATOM 579 C CA . PRO A 1 75 ? -0.165 -9.613 -4.914 1.00 84.19 75 PRO A CA 1
ATOM 580 C C . PRO A 1 75 ? -0.260 -9.26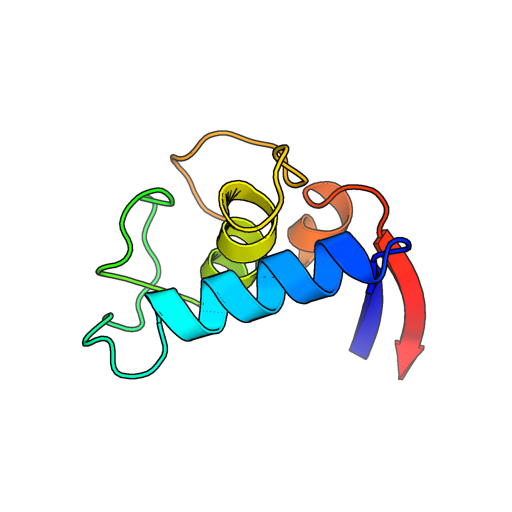7 -6.402 1.00 84.19 75 PRO A C 1
ATOM 582 O O . PRO A 1 75 ? 0.774 -9.056 -7.026 1.00 84.19 75 PRO A O 1
ATOM 585 N N . ASP A 1 76 ? -1.477 -9.186 -6.947 1.00 84.25 76 ASP A N 1
ATOM 586 C CA . ASP A 1 76 ? -1.718 -8.877 -8.362 1.00 84.25 76 ASP A CA 1
ATOM 587 C C . ASP A 1 76 ? -1.734 -7.366 -8.642 1.00 84.25 76 ASP A C 1
ATOM 589 O O . ASP A 1 76 ? -1.446 -6.916 -9.752 1.00 84.25 76 ASP A O 1
ATOM 593 N N . THR A 1 77 ? -2.060 -6.554 -7.633 1.00 86.31 77 THR A N 1
ATOM 594 C CA . THR A 1 77 ? -2.132 -5.093 -7.775 1.00 86.31 77 THR A CA 1
ATOM 595 C C . THR A 1 77 ? -0.812 -4.388 -7.487 1.00 86.31 77 THR A C 1
ATOM 597 O O . THR A 1 77 ? -0.553 -3.359 -8.109 1.00 86.31 77 THR A O 1
ATOM 600 N N . ILE A 1 78 ? 0.021 -4.897 -6.576 1.00 88.38 78 ILE A N 1
ATOM 601 C CA . ILE A 1 78 ? 1.318 -4.300 -6.225 1.00 88.38 78 ILE A CA 1
ATOM 602 C C . ILE A 1 78 ? 2.406 -4.865 -7.141 1.00 88.38 78 ILE A C 1
ATOM 604 O O . ILE A 1 78 ? 2.558 -6.076 -7.299 1.00 88.38 78 ILE A O 1
ATOM 608 N N . HIS A 1 79 ? 3.191 -3.978 -7.745 1.00 88.69 79 HIS A N 1
ATOM 609 C CA . HIS A 1 79 ? 4.227 -4.349 -8.703 1.00 88.69 79 HIS A CA 1
ATOM 610 C C . HIS A 1 79 ? 5.374 -5.105 -8.032 1.00 88.69 79 HIS A C 1
ATOM 612 O O . HIS A 1 79 ? 5.669 -4.913 -6.857 1.00 88.69 79 HIS A O 1
ATOM 618 N N . SER A 1 80 ? 6.074 -5.937 -8.808 1.00 87.00 80 SER A N 1
ATOM 619 C CA . SER A 1 80 ? 7.360 -6.537 -8.415 1.00 87.00 80 SER A CA 1
ATOM 620 C C . SER A 1 80 ? 7.357 -7.270 -7.064 1.00 87.00 80 SER A C 1
ATOM 622 O O . SER A 1 80 ? 8.372 -7.299 -6.356 1.00 87.00 80 SER A O 1
ATOM 624 N N . LEU A 1 81 ? 6.231 -7.887 -6.702 1.00 86.75 81 LEU A N 1
ATOM 625 C CA . LEU A 1 81 ? 6.153 -8.791 -5.563 1.00 86.75 81 LEU A CA 1
ATOM 626 C C . LEU A 1 81 ? 6.667 -10.181 -5.940 1.00 86.75 81 LEU A C 1
ATOM 628 O O . LEU A 1 81 ? 6.339 -10.743 -6.981 1.00 86.75 81 LEU A O 1
ATOM 632 N N . SER A 1 82 ? 7.460 -10.762 -5.047 1.00 85.94 82 SER A N 1
ATOM 633 C CA . SER A 1 82 ? 7.917 -12.144 -5.128 1.00 85.94 82 SER A CA 1
ATOM 634 C C . SER A 1 82 ? 7.326 -12.927 -3.965 1.00 85.94 82 SER A C 1
ATOM 636 O O . SER A 1 82 ? 7.489 -12.559 -2.797 1.00 85.94 82 SER A O 1
ATOM 638 N N . TYR A 1 83 ? 6.643 -14.021 -4.290 1.00 86.19 83 TYR A N 1
ATOM 639 C CA . TYR A 1 83 ? 6.223 -15.013 -3.310 1.00 86.19 83 TYR A CA 1
ATOM 640 C C . TYR A 1 83 ? 7.457 -15.623 -2.632 1.00 86.19 83 TYR A C 1
ATOM 642 O O . TYR A 1 83 ? 8.415 -16.011 -3.302 1.00 86.19 83 TYR A O 1
ATOM 650 N N . LYS A 1 84 ? 7.447 -15.675 -1.297 1.00 83.94 84 LYS A N 1
ATOM 651 C CA . LYS A 1 84 ? 8.575 -16.175 -0.502 1.00 83.94 84 LYS A CA 1
ATOM 652 C C . LYS A 1 84 ? 8.281 -17.504 0.169 1.00 83.94 84 LYS A C 1
ATOM 654 O O . LYS A 1 84 ? 9.135 -18.382 0.141 1.00 83.94 84 LYS A O 1
ATOM 659 N N . HIS A 1 85 ? 7.116 -17.650 0.793 1.00 75.38 85 HIS A N 1
ATOM 660 C CA . HIS A 1 85 ? 6.834 -18.833 1.602 1.00 75.38 85 HIS A CA 1
ATOM 661 C C . HIS A 1 85 ? 5.335 -19.030 1.844 1.00 75.38 85 HIS A C 1
ATOM 663 O O . HIS A 1 85 ? 4.584 -18.050 1.894 1.00 75.38 85 HIS A O 1
ATOM 669 N N . THR A 1 86 ? 4.924 -20.285 2.038 1.00 73.81 86 THR A N 1
ATOM 670 C CA . THR A 1 86 ? 3.616 -20.643 2.597 1.00 73.81 86 THR A CA 1
ATOM 671 C C . THR A 1 86 ? 3.849 -21.466 3.852 1.00 73.81 86 THR A C 1
ATOM 673 O O . THR A 1 86 ? 4.554 -22.467 3.781 1.00 73.81 86 THR A O 1
ATOM 676 N N . TYR A 1 87 ? 3.261 -21.018 4.961 1.00 57.03 87 TYR A N 1
ATOM 677 C CA . TYR A 1 87 ? 3.121 -21.779 6.207 1.00 57.03 87 TYR A CA 1
ATOM 678 C C . TYR A 1 87 ? 1.837 -22.596 6.197 1.00 57.03 87 TYR A C 1
ATOM 680 O O . TYR A 1 87 ? 0.813 -22.024 5.725 1.00 57.03 87 TYR A O 1
#